Protein AF-U5MQ49-F1 (afdb_monomer_lite)

Structure (mmCIF, N/CA/C/O backbone):
data_AF-U5MQ49-F1
#
_entry.id   AF-U5MQ49-F1
#
loop_
_atom_site.group_PDB
_atom_site.id
_atom_site.type_symbol
_atom_site.label_atom_id
_atom_site.label_alt_id
_atom_site.label_comp_id
_atom_site.label_asym_id
_atom_site.label_entity_id
_atom_site.label_seq_id
_atom_site.pdbx_PDB_ins_code
_atom_site.Cartn_x
_atom_site.Cartn_y
_atom_site.Cartn_z
_atom_site.occupancy
_atom_site.B_iso_or_equiv
_atom_site.auth_seq_id
_atom_site.auth_comp_id
_atom_site.auth_asym_id
_atom_site.auth_atom_id
_atom_site.pdbx_PDB_model_num
ATOM 1 N N . MET A 1 1 ? 4.535 -9.794 14.194 1.00 66.00 1 MET A N 1
ATOM 2 C CA . MET A 1 1 ? 3.608 -9.319 13.144 1.00 66.00 1 MET A CA 1
ATOM 3 C C . MET A 1 1 ? 3.711 -10.267 11.966 1.00 66.00 1 MET A C 1
ATOM 5 O O . MET A 1 1 ? 4.830 -10.554 11.565 1.00 66.00 1 MET A O 1
ATOM 9 N N . GLN A 1 2 ? 2.590 -1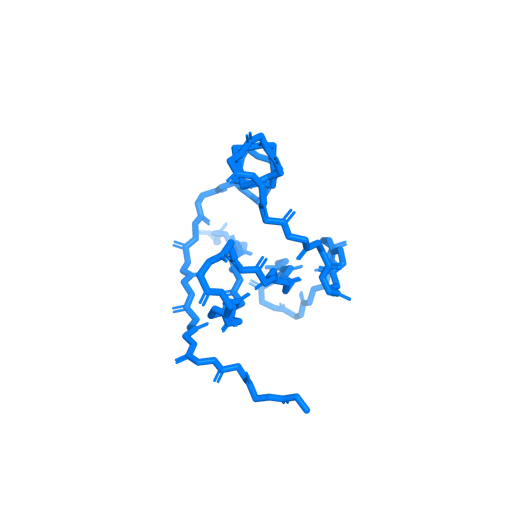0.769 11.454 1.00 82.12 2 GLN A N 1
ATOM 10 C CA . GLN A 1 2 ? 2.566 -11.682 10.310 1.00 82.12 2 GLN A CA 1
ATOM 11 C C . GLN A 1 2 ? 2.069 -10.925 9.077 1.00 82.12 2 GLN A C 1
ATOM 13 O O . GLN A 1 2 ? 1.035 -10.270 9.152 1.00 82.12 2 GLN A O 1
ATOM 18 N N . ILE A 1 3 ? 2.813 -10.992 7.971 1.00 81.62 3 ILE A N 1
ATOM 19 C CA . ILE A 1 3 ? 2.348 -10.502 6.668 1.00 81.62 3 ILE A CA 1
ATOM 20 C C . ILE A 1 3 ? 1.392 -11.556 6.114 1.00 81.62 3 ILE A C 1
ATOM 22 O O . ILE A 1 3 ? 1.742 -12.734 6.040 1.00 81.62 3 ILE A O 1
ATOM 26 N N . ASN A 1 4 ? 0.180 -11.145 5.756 1.00 92.75 4 ASN A N 1
ATOM 27 C CA . ASN A 1 4 ? -0.835 -12.049 5.226 1.00 92.75 4 ASN A CA 1
ATOM 28 C C . ASN A 1 4 ? -0.708 -12.218 3.707 1.00 92.75 4 ASN A C 1
ATOM 30 O O . ASN A 1 4 ? -1.057 -13.274 3.183 1.00 92.75 4 ASN A O 1
ATOM 34 N N . LYS A 1 5 ? -0.239 -11.181 2.997 1.00 93.25 5 LYS A N 1
ATOM 35 C CA . LYS A 1 5 ? -0.171 -11.161 1.531 1.00 93.25 5 LYS A CA 1
ATOM 36 C C . LYS A 1 5 ? 0.930 -10.232 1.015 1.00 93.25 5 LYS A C 1
ATOM 38 O O . LYS A 1 5 ? 1.208 -9.209 1.635 1.00 93.25 5 LYS A O 1
ATOM 43 N N . ILE A 1 6 ? 1.496 -10.577 -0.141 1.00 96.12 6 ILE A N 1
ATOM 44 C CA . ILE A 1 6 ? 2.435 -9.741 -0.898 1.00 96.12 6 ILE A CA 1
ATOM 45 C C . ILE A 1 6 ? 1.784 -9.391 -2.240 1.00 96.12 6 ILE A C 1
ATOM 47 O O . ILE A 1 6 ? 1.271 -10.284 -2.919 1.00 96.12 6 ILE A O 1
ATOM 51 N N . LEU A 1 7 ? 1.785 -8.112 -2.613 1.00 97.25 7 LEU A N 1
ATOM 52 C CA . LEU A 1 7 ? 1.249 -7.606 -3.879 1.00 97.25 7 LEU A CA 1
ATOM 53 C C . LEU A 1 7 ? 2.318 -6.808 -4.629 1.00 97.25 7 LEU A C 1
ATOM 55 O O . LEU A 1 7 ? 3.040 -6.018 -4.028 1.00 97.25 7 LEU A O 1
ATOM 59 N N . THR A 1 8 ? 2.416 -7.005 -5.944 1.00 97.38 8 THR A N 1
ATOM 60 C CA . THR A 1 8 ? 3.243 -6.157 -6.815 1.00 97.38 8 THR A CA 1
ATOM 61 C C . THR A 1 8 ? 2.384 -5.053 -7.417 1.00 97.38 8 THR A C 1
ATOM 63 O O . THR A 1 8 ? 1.269 -5.333 -7.851 1.00 97.38 8 THR A O 1
ATOM 66 N N . VAL A 1 9 ? 2.899 -3.827 -7.437 1.00 97.19 9 VAL A N 1
ATOM 67 C CA . VAL A 1 9 ? 2.234 -2.646 -8.000 1.00 97.19 9 VAL A CA 1
ATOM 68 C C . VAL A 1 9 ? 3.208 -1.822 -8.833 1.00 97.19 9 VAL A C 1
ATOM 70 O O . VAL A 1 9 ? 4.424 -1.938 -8.666 1.00 97.19 9 VAL A O 1
ATOM 73 N N . ASP A 1 10 ? 2.664 -0.970 -9.698 1.00 96.06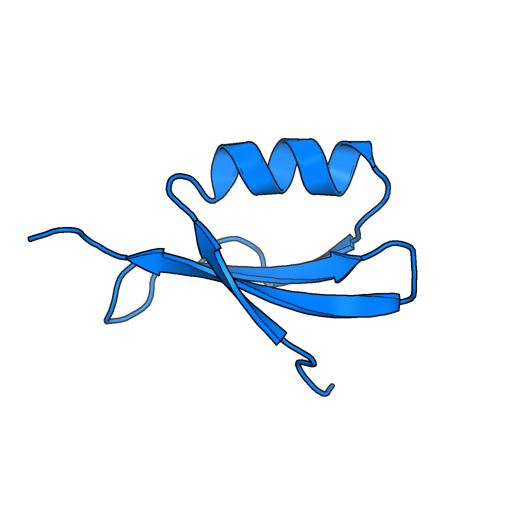 10 ASP A N 1
ATOM 74 C CA . ASP A 1 10 ? 3.457 -0.116 -10.585 1.00 96.06 10 ASP A CA 1
ATOM 75 C C . ASP A 1 10 ? 4.040 1.107 -9.850 1.00 96.06 10 ASP A C 1
ATOM 77 O O . ASP A 1 10 ? 5.178 1.496 -10.107 1.00 96.06 10 ASP A O 1
ATOM 81 N N . SER A 1 11 ? 3.297 1.675 -8.889 1.00 97.12 11 SER A N 1
ATOM 82 C CA . SER A 1 11 ? 3.703 2.847 -8.098 1.00 97.12 11 SER A CA 1
ATOM 83 C C . SER A 1 11 ? 3.305 2.698 -6.629 1.00 97.12 11 SER A C 1
ATOM 85 O O . SER A 1 11 ? 2.121 2.636 -6.295 1.00 97.12 11 SER A O 1
ATOM 87 N N . LEU A 1 12 ? 4.288 2.649 -5.723 1.00 98.25 12 LEU A N 1
ATOM 88 C CA . LEU A 1 12 ? 4.014 2.617 -4.282 1.00 98.25 12 LEU A CA 1
ATOM 89 C C . LEU A 1 12 ? 3.428 3.930 -3.766 1.00 98.25 12 LEU A C 1
ATOM 91 O O . LEU A 1 12 ? 2.604 3.883 -2.860 1.00 98.25 12 LEU A O 1
ATOM 95 N N . GLU A 1 13 ? 3.828 5.072 -4.327 1.00 98.06 13 GLU A N 1
ATOM 96 C CA . GLU A 1 13 ? 3.340 6.387 -3.888 1.00 98.06 13 GLU A CA 1
ATOM 97 C C . GLU A 1 13 ? 1.839 6.543 -4.168 1.00 98.06 13 GLU A C 1
ATOM 99 O O . GLU A 1 13 ? 1.078 6.898 -3.269 1.00 98.06 13 GLU A O 1
ATOM 104 N N . GLU A 1 14 ? 1.385 6.167 -5.370 1.00 98.19 14 GLU A N 1
ATOM 105 C CA . GLU A 1 14 ? -0.043 6.207 -5.728 1.00 98.19 14 GLU A CA 1
ATOM 106 C C . GLU A 1 14 ? -0.870 5.273 -4.836 1.00 98.19 14 GLU A C 1
ATOM 108 O O . GLU A 1 14 ? -1.913 5.654 -4.299 1.00 98.19 14 GLU A O 1
ATOM 113 N N . TYR A 1 15 ? -0.384 4.047 -4.617 1.00 98.12 15 TYR A N 1
ATOM 114 C CA . TYR A 1 15 ? -1.061 3.103 -3.731 1.00 98.12 15 TYR A CA 1
ATOM 115 C C . TYR A 1 15 ? -1.061 3.581 -2.279 1.00 98.12 15 TYR A C 1
ATOM 117 O O . TYR A 1 15 ? -2.066 3.409 -1.593 1.00 98.12 15 TYR A O 1
ATOM 125 N N . LYS A 1 16 ? 0.024 4.190 -1.794 1.00 98.44 16 LYS A N 1
ATOM 126 C CA . LYS A 1 16 ? 0.105 4.740 -0.437 1.00 98.44 16 LYS A CA 1
ATOM 127 C C . LYS A 1 16 ? -0.960 5.813 -0.226 1.00 98.44 16 LYS A C 1
ATOM 129 O O . LYS A 1 16 ? -1.666 5.752 0.780 1.00 98.44 16 LYS A O 1
ATOM 134 N N . GLU A 1 17 ? -1.114 6.741 -1.170 1.00 98.50 17 GLU A N 1
ATOM 135 C CA . GLU A 1 17 ? -2.141 7.787 -1.109 1.00 98.50 17 GLU A CA 1
ATOM 136 C C . GLU A 1 17 ? -3.551 7.184 -1.032 1.00 98.50 17 GLU A C 1
ATOM 138 O O . GLU A 1 17 ? -4.309 7.481 -0.105 1.00 98.50 17 GLU A O 1
ATOM 143 N N . VAL A 1 18 ? -3.885 6.269 -1.949 1.00 98.19 18 VAL A N 1
ATOM 144 C CA . VAL A 1 18 ? -5.198 5.606 -1.968 1.00 98.19 18 VAL A CA 1
ATOM 145 C C . VAL A 1 18 ? -5.447 4.831 -0.673 1.00 98.19 18 VAL A C 1
ATOM 147 O O . VAL A 1 18 ? -6.523 4.945 -0.086 1.00 98.19 18 VAL A O 1
ATOM 150 N N . LEU A 1 19 ? -4.461 4.066 -0.196 1.00 98.19 19 LEU A N 1
ATOM 151 C CA . LEU A 1 19 ? -4.581 3.239 1.006 1.00 98.19 19 LEU A CA 1
ATOM 152 C C . LEU A 1 19 ? -4.804 4.088 2.262 1.00 98.19 19 LEU A C 1
ATOM 154 O O . LEU A 1 19 ? -5.669 3.754 3.075 1.00 98.19 19 LEU A O 1
ATOM 158 N N . LEU A 1 20 ? -4.076 5.196 2.417 1.00 98.12 20 LEU A N 1
ATOM 159 C CA . LEU A 1 20 ? -4.279 6.112 3.541 1.00 98.12 20 LEU A CA 1
ATOM 160 C C . LEU A 1 20 ? -5.657 6.781 3.470 1.00 98.12 20 LEU A C 1
ATOM 162 O O . LEU A 1 20 ? -6.354 6.833 4.485 1.00 98.12 20 LEU A O 1
ATOM 166 N N . ASN A 1 21 ? -6.098 7.188 2.275 1.00 98.50 21 ASN A N 1
ATOM 167 C CA . ASN A 1 21 ? -7.420 7.786 2.064 1.00 98.50 21 ASN A CA 1
ATOM 168 C C . ASN A 1 21 ? -8.577 6.835 2.423 1.00 98.50 21 ASN A C 1
ATOM 170 O O . ASN A 1 21 ? -9.623 7.292 2.884 1.00 98.50 21 ASN A O 1
ATOM 174 N N . ILE A 1 22 ? -8.400 5.515 2.279 1.00 97.56 22 ILE A N 1
ATOM 175 C CA . ILE A 1 22 ? -9.412 4.511 2.669 1.00 97.56 22 ILE A CA 1
ATOM 176 C C . ILE A 1 22 ? -9.246 3.980 4.106 1.00 97.56 22 ILE A C 1
ATOM 178 O O . ILE A 1 22 ? -9.952 3.052 4.517 1.00 97.56 22 ILE A O 1
ATOM 182 N N . GLY A 1 23 ? -8.354 4.581 4.898 1.00 98.19 23 GLY A N 1
ATOM 183 C CA . GLY A 1 23 ? -8.195 4.298 6.326 1.00 98.19 23 GLY A CA 1
ATOM 184 C C . GLY A 1 23 ? -7.207 3.183 6.661 1.00 98.19 23 GLY A C 1
ATOM 185 O O . GLY A 1 23 ? -7.326 2.565 7.721 1.00 98.19 23 GLY A O 1
ATOM 186 N N . ALA A 1 24 ? -6.253 2.893 5.778 1.00 98.31 24 ALA A N 1
ATOM 187 C CA . ALA A 1 24 ? -5.127 2.037 6.118 1.00 98.31 24 ALA A CA 1
ATOM 188 C C . ALA A 1 24 ? -4.120 2.764 7.029 1.00 98.31 24 ALA A C 1
ATOM 190 O O . ALA A 1 24 ? -4.106 3.988 7.139 1.00 98.31 24 ALA A O 1
ATOM 191 N N . THR A 1 25 ? -3.254 2.005 7.695 1.00 98.31 25 THR A N 1
ATOM 192 C CA . THR A 1 25 ? -2.174 2.538 8.536 1.00 98.31 25 THR A CA 1
ATOM 193 C C . THR A 1 25 ? -0.829 2.011 8.060 1.00 98.31 25 THR A C 1
ATOM 195 O O . THR A 1 25 ? -0.670 0.809 7.828 1.00 98.31 25 THR A O 1
ATOM 198 N N . MET A 1 26 ? 0.159 2.899 7.955 1.00 98.06 26 MET A N 1
ATOM 199 C CA . MET A 1 26 ? 1.527 2.514 7.620 1.00 98.06 26 MET A CA 1
ATOM 200 C C . MET A 1 26 ? 2.164 1.778 8.797 1.00 98.06 26 MET A C 1
ATOM 202 O O . MET A 1 26 ? 2.236 2.306 9.904 1.00 98.06 26 MET A O 1
ATOM 206 N N . ILE A 1 27 ? 2.644 0.560 8.550 1.00 98.12 27 ILE A N 1
ATOM 207 C CA . ILE A 1 27 ? 3.489 -0.166 9.502 1.00 98.12 27 ILE A CA 1
ATOM 208 C C . ILE A 1 27 ? 4.965 0.077 9.186 1.00 98.12 27 ILE A C 1
ATOM 210 O O . ILE A 1 27 ? 5.775 0.276 10.088 1.00 98.12 27 ILE A O 1
ATOM 214 N N . LYS A 1 28 ? 5.310 0.058 7.897 1.00 97.94 28 LYS A N 1
ATOM 215 C CA . LYS A 1 28 ? 6.615 0.469 7.382 1.00 97.94 28 LYS A CA 1
ATOM 216 C C . LYS A 1 28 ? 6.384 1.313 6.146 1.00 97.94 28 LYS A C 1
ATOM 218 O O . LYS A 1 28 ? 5.680 0.867 5.239 1.00 97.94 28 LYS A O 1
ATOM 223 N N . ASP A 1 29 ? 6.958 2.507 6.139 1.00 98.38 29 ASP A N 1
ATOM 224 C CA . ASP A 1 29 ? 6.895 3.384 4.977 1.00 98.38 29 ASP A CA 1
ATOM 225 C C . ASP A 1 29 ? 7.707 2.810 3.798 1.00 98.38 29 ASP A C 1
ATOM 227 O O . ASP A 1 29 ? 8.375 1.777 3.931 1.00 98.38 29 ASP A O 1
ATOM 231 N N . ILE A 1 30 ? 7.613 3.463 2.643 1.00 98.31 30 ILE A N 1
ATOM 232 C CA . ILE A 1 30 ? 8.328 3.120 1.419 1.00 98.31 30 ILE A CA 1
ATOM 233 C C 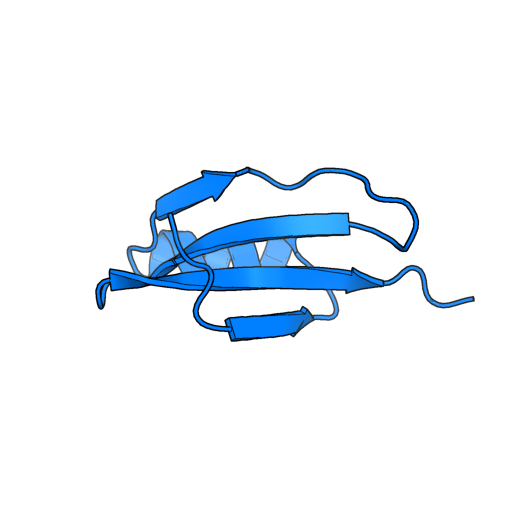. ILE A 1 30 ? 9.833 3.105 1.698 1.00 98.31 30 ILE A C 1
ATOM 235 O O . ILE A 1 30 ? 10.413 4.079 2.177 1.00 98.31 30 ILE A O 1
ATOM 239 N N . GLN A 1 31 ? 10.473 1.980 1.390 1.00 98.06 31 GLN A N 1
ATOM 240 C CA . GLN A 1 31 ? 11.897 1.756 1.626 1.00 98.06 31 GLN A CA 1
ATOM 241 C C . GLN A 1 31 ? 12.537 1.033 0.436 1.00 98.06 31 GLN A C 1
ATOM 243 O O . GLN A 1 31 ? 11.917 0.184 -0.212 1.00 98.06 31 GLN A O 1
ATOM 248 N N . LYS A 1 32 ? 13.790 1.393 0.127 1.00 97.38 32 LYS A N 1
ATOM 249 C CA . LYS A 1 32 ? 14.562 0.755 -0.946 1.00 97.38 32 LYS A CA 1
ATOM 250 C C . LYS A 1 32 ? 14.967 -0.649 -0.511 1.00 97.38 32 LYS A C 1
ATOM 252 O O . LYS A 1 32 ? 15.469 -0.838 0.595 1.00 97.38 32 LYS A O 1
ATOM 257 N N . VAL A 1 33 ? 14.812 -1.617 -1.407 1.00 95.62 33 VAL A N 1
ATOM 258 C CA . VAL A 1 33 ? 15.260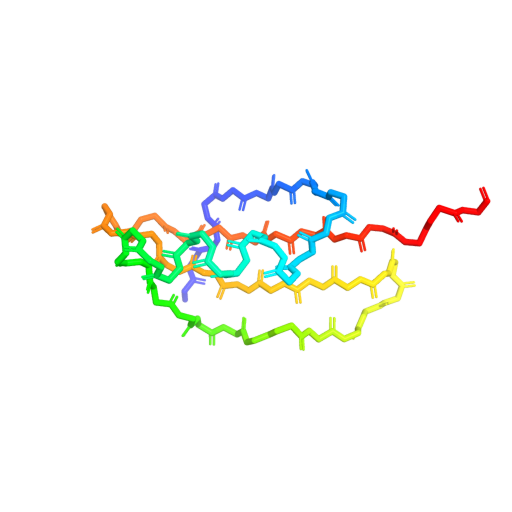 -3.003 -1.223 1.00 95.62 33 VAL A CA 1
ATOM 259 C C . VAL A 1 33 ? 16.027 -3.484 -2.456 1.00 95.62 33 VAL A C 1
ATOM 261 O O . VAL A 1 33 ? 16.026 -2.824 -3.496 1.00 95.62 33 VAL A O 1
ATOM 264 N N . ALA A 1 34 ? 16.683 -4.644 -2.358 1.00 94.75 34 ALA A N 1
ATOM 265 C CA . ALA A 1 34 ? 17.525 -5.180 -3.433 1.00 94.75 34 ALA A CA 1
ATOM 266 C C . ALA A 1 34 ? 16.791 -5.309 -4.783 1.00 94.75 34 ALA A C 1
ATOM 268 O O . ALA A 1 34 ? 17.382 -5.074 -5.830 1.00 94.75 34 ALA A O 1
ATOM 269 N N . THR A 1 35 ? 15.498 -5.639 -4.760 1.00 92.44 35 THR A N 1
ATOM 270 C CA . THR A 1 35 ? 14.678 -5.892 -5.957 1.00 92.44 35 THR A CA 1
ATOM 271 C C . THR A 1 35 ? 13.815 -4.701 -6.390 1.00 92.44 35 THR A C 1
ATOM 273 O O . THR A 1 35 ? 13.011 -4.834 -7.312 1.00 92.44 35 THR A O 1
ATOM 276 N N . GLY A 1 36 ? 13.953 -3.540 -5.741 1.00 96.38 36 GLY A N 1
ATOM 277 C CA . GLY A 1 36 ? 13.116 -2.371 -6.005 1.00 96.38 36 GLY A CA 1
ATOM 278 C C . GLY A 1 36 ? 12.790 -1.595 -4.737 1.00 96.38 36 GLY A C 1
ATOM 279 O O . GLY A 1 36 ? 13.692 -1.077 -4.078 1.00 96.38 36 GLY A O 1
ATOM 280 N N . TRP A 1 37 ? 11.507 -1.500 -4.414 1.00 98.25 37 TRP A N 1
ATOM 281 C CA . TRP A 1 37 ? 10.978 -0.813 -3.239 1.00 98.25 37 TRP A CA 1
ATOM 282 C C . TRP A 1 37 ? 9.844 -1.629 -2.620 1.00 98.25 37 TRP A C 1
ATOM 284 O O . TRP A 1 37 ? 9.146 -2.356 -3.330 1.00 98.25 37 TRP A O 1
ATOM 294 N N . ASN A 1 38 ? 9.626 -1.493 -1.314 1.00 98.38 38 ASN A N 1
ATOM 295 C CA . ASN A 1 38 ? 8.434 -2.030 -0.660 1.00 98.38 38 ASN A CA 1
ATOM 296 C C . ASN A 1 38 ? 7.870 -1.077 0.403 1.00 98.38 38 ASN A C 1
ATOM 298 O O . ASN A 1 38 ? 8.546 -0.159 0.858 1.00 98.38 38 ASN A O 1
ATOM 302 N N . MET A 1 39 ? 6.626 -1.319 0.811 1.00 98.44 39 MET A N 1
ATOM 303 C CA . MET A 1 39 ? 6.011 -0.753 2.015 1.00 98.44 39 MET A CA 1
ATOM 304 C C . MET A 1 39 ? 5.155 -1.818 2.704 1.00 98.44 39 MET A C 1
ATOM 306 O O . MET A 1 39 ? 4.686 -2.764 2.067 1.00 98.44 39 MET A O 1
ATOM 310 N N . THR A 1 40 ? 4.926 -1.676 4.009 1.00 98.50 40 THR A N 1
ATOM 311 C CA . T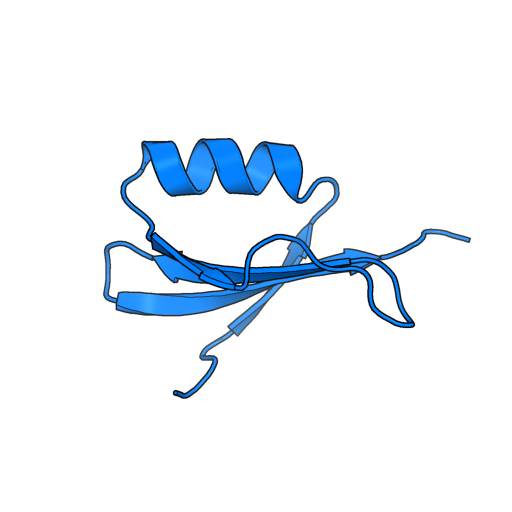HR A 1 40 ? 4.036 -2.571 4.762 1.00 98.50 40 THR A CA 1
ATOM 312 C C . THR A 1 40 ? 2.877 -1.778 5.335 1.00 98.50 40 THR A C 1
ATOM 314 O O . THR A 1 40 ? 3.076 -0.831 6.098 1.00 98.50 40 THR A O 1
ATOM 317 N N . VAL A 1 41 ? 1.663 -2.204 5.005 1.00 98.31 41 VAL A N 1
ATOM 318 C CA . VAL A 1 41 ? 0.428 -1.492 5.328 1.00 98.31 41 VAL A CA 1
ATOM 319 C C . VAL A 1 41 ? -0.516 -2.424 6.078 1.00 98.31 41 VAL A C 1
ATOM 321 O O . VAL A 1 41 ? -0.670 -3.589 5.712 1.00 98.31 41 VAL A O 1
ATOM 324 N N . LYS A 1 42 ? -1.172 -1.914 7.123 1.00 98.31 42 LYS A N 1
ATOM 325 C CA . LYS A 1 42 ? -2.335 -2.557 7.738 1.00 98.31 42 LYS A CA 1
ATOM 326 C C . LYS A 1 42 ? -3.595 -1.948 7.136 1.00 98.31 42 LYS A C 1
ATOM 328 O O . LYS A 1 42 ? -3.857 -0.764 7.330 1.00 98.31 42 LYS A O 1
ATOM 333 N N . HIS A 1 43 ? -4.360 -2.744 6.403 1.00 97.50 43 HIS A N 1
ATOM 334 C CA . HIS A 1 43 ? -5.655 -2.345 5.863 1.00 97.50 43 HIS A CA 1
ATOM 335 C C . HIS A 1 43 ? -6.670 -2.108 6.995 1.00 97.50 43 HIS A C 1
ATOM 337 O O . HIS A 1 43 ? -6.498 -2.586 8.120 1.00 97.50 43 HIS A O 1
ATOM 343 N N . LYS A 1 44 ? -7.753 -1.381 6.692 1.00 97.12 44 LYS A N 1
ATOM 344 C CA . LYS A 1 44 ? -8.823 -1.055 7.653 1.00 97.12 44 LYS A CA 1
ATOM 345 C C . LYS A 1 44 ? -9.480 -2.297 8.273 1.00 97.12 44 LYS A C 1
ATOM 347 O O . LYS A 1 44 ? -9.891 -2.261 9.429 1.00 97.12 44 LYS A O 1
ATOM 352 N N . ASP A 1 45 ? -9.555 -3.391 7.520 1.00 96.44 45 ASP A N 1
ATOM 353 C CA . ASP A 1 45 ? -10.064 -4.697 7.964 1.00 96.44 45 ASP A CA 1
ATOM 354 C C . ASP A 1 45 ? -9.079 -5.478 8.859 1.00 96.44 45 ASP A C 1
ATOM 356 O O . ASP A 1 45 ? -9.411 -6.538 9.385 1.00 96.44 45 ASP A O 1
ATOM 360 N N . GLY A 1 46 ? -7.874 -4.945 9.069 1.00 96.31 46 GLY A N 1
ATOM 361 C CA . GLY A 1 46 ? -6.836 -5.529 9.905 1.00 96.31 46 GLY A CA 1
ATOM 362 C C . GLY A 1 46 ? -5.813 -6.388 9.166 1.00 96.31 46 GLY A C 1
ATOM 363 O O . GLY A 1 46 ? -4.826 -6.775 9.797 1.00 96.31 46 GLY A O 1
ATOM 364 N N . ILE A 1 47 ? -5.992 -6.649 7.866 1.00 97.00 47 ILE A N 1
ATOM 365 C CA . ILE A 1 47 ? -5.052 -7.442 7.064 1.00 97.00 47 ILE A CA 1
ATOM 366 C C . ILE A 1 47 ? -3.741 -6.671 6.883 1.00 97.00 47 ILE A C 1
ATOM 368 O O . ILE A 1 47 ? -3.742 -5.484 6.556 1.00 97.00 47 ILE A O 1
ATOM 372 N N . VAL A 1 48 ? -2.607 -7.350 7.066 1.00 98.25 48 VAL A N 1
ATOM 373 C CA . VAL A 1 48 ? -1.276 -6.777 6.832 1.00 98.25 48 VAL A CA 1
ATOM 374 C C . VAL A 1 48 ? -0.753 -7.224 5.472 1.00 98.25 48 VAL A C 1
ATOM 376 O O . VAL A 1 48 ? -0.580 -8.421 5.224 1.00 98.25 48 VAL A O 1
ATOM 379 N N . VAL A 1 49 ? -0.480 -6.256 4.602 1.00 98.25 49 VAL A N 1
ATOM 380 C CA . VAL A 1 49 ? -0.025 -6.475 3.226 1.00 98.25 49 VAL A CA 1
ATOM 381 C C . VAL A 1 49 ? 1.327 -5.807 3.010 1.00 98.25 49 VAL A C 1
ATOM 383 O O . VAL A 1 49 ? 1.556 -4.673 3.436 1.00 98.25 49 VAL A O 1
ATOM 386 N N . GLU A 1 50 ? 2.222 -6.516 2.332 1.00 98.19 50 GLU A N 1
ATOM 387 C CA . GLU A 1 50 ? 3.439 -5.945 1.767 1.00 98.19 50 GLU A CA 1
ATOM 388 C C . GLU A 1 50 ? 3.207 -5.600 0.294 1.00 98.19 50 GLU A C 1
ATOM 390 O O . GLU A 1 50 ? 2.874 -6.469 -0.514 1.00 98.19 50 GLU A O 1
ATOM 395 N N . TYR A 1 51 ? 3.372 -4.326 -0.046 1.00 98.19 51 TYR A N 1
ATOM 396 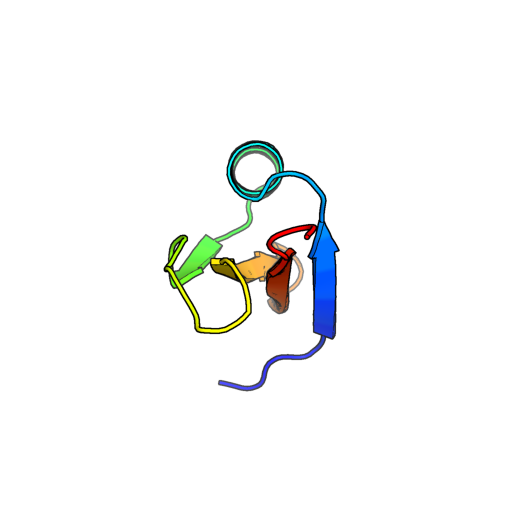C CA . TYR A 1 51 ? 3.328 -3.843 -1.423 1.00 98.19 51 TYR A CA 1
ATOM 397 C C . TYR A 1 51 ? 4.754 -3.704 -1.936 1.00 98.19 51 TYR A C 1
ATOM 399 O O . TYR A 1 51 ? 5.599 -3.142 -1.243 1.00 98.19 51 TYR A O 1
ATOM 407 N N . VAL A 1 52 ? 5.016 -4.205 -3.140 1.00 98.06 52 VAL A N 1
ATOM 408 C CA . VAL A 1 52 ? 6.337 -4.221 -3.775 1.00 98.06 52 VAL A CA 1
ATOM 409 C C . VAL A 1 52 ? 6.250 -3.554 -5.142 1.00 98.06 52 VAL A C 1
ATOM 411 O O . VAL A 1 52 ? 5.400 -3.912 -5.950 1.00 98.06 52 VAL A O 1
ATOM 414 N N . GLN A 1 53 ? 7.174 -2.647 -5.433 1.00 97.94 53 GLN A N 1
ATOM 415 C CA . GLN A 1 53 ? 7.405 -2.110 -6.772 1.00 97.94 53 GLN A CA 1
ATOM 416 C C . GLN A 1 53 ? 8.789 -2.566 -7.224 1.00 97.94 53 GLN A C 1
ATOM 418 O O . GLN A 1 53 ? 9.789 -2.283 -6.560 1.00 97.94 53 GLN A O 1
ATOM 423 N N . ARG A 1 54 ? 8.852 -3.324 -8.322 1.00 94.88 54 ARG A N 1
ATOM 424 C CA . ARG A 1 54 ? 10.118 -3.855 -8.847 1.00 94.88 54 ARG A CA 1
ATOM 425 C C . ARG A 1 54 ? 10.813 -2.806 -9.710 1.00 94.88 54 ARG A C 1
ATOM 427 O O . ARG A 1 54 ? 10.142 -2.036 -10.390 1.00 94.88 54 ARG A O 1
ATOM 434 N N . ASN A 1 55 ? 12.146 -2.800 -9.711 1.00 82.69 55 ASN A N 1
ATOM 435 C CA . ASN A 1 55 ? 12.857 -2.155 -10.813 1.00 82.69 55 ASN A CA 1
ATOM 436 C C . ASN A 1 55 ? 12.580 -3.019 -12.052 1.00 82.69 55 ASN A C 1
ATOM 438 O O . ASN A 1 55 ? 12.816 -4.227 -12.010 1.00 82.69 55 ASN A O 1
ATOM 442 N N . VAL A 1 56 ? 11.992 -2.437 -13.091 1.00 69.38 56 VAL A N 1
ATOM 443 C CA . VAL A 1 56 ? 11.876 -3.114 -14.383 1.00 69.38 56 VAL A CA 1
ATOM 444 C C . VAL A 1 56 ? 13.198 -2.847 -15.097 1.00 69.38 56 VAL A C 1
ATOM 446 O O . VAL A 1 56 ? 13.538 -1.678 -15.283 1.00 69.38 56 VAL A O 1
ATOM 449 N N . ASP A 1 57 ? 13.960 -3.904 -15.375 1.00 57.06 57 ASP A N 1
ATOM 450 C CA . ASP A 1 57 ? 15.141 -3.837 -16.247 1.00 57.06 57 ASP A CA 1
ATOM 451 C C . ASP A 1 57 ? 14.720 -3.628 -17.711 1.00 57.06 57 ASP A C 1
ATOM 453 O O . ASP A 1 57 ? 13.674 -4.199 -18.113 1.00 57.06 57 ASP A O 1
#

Foldseek 3Di:
DDAPEEEEDADPVVVVVVQVVQPKDWPADWDADPFGIWTWIQGPVRHIYIYDYGDDD

Sequence (57 aa):
MQINKILTVDSLEEYKEVLLNIGATMIKDIQKVATGWNMTVKHKDGIVVEYVQRNVD

pLDDT: mean 94.82, std 8.19, range [57.06, 98.5]

Secondary structure (DSSP, 8-state):
----EEEE-S-HHHHHHHHHHTT-EEEEEEEEETTEEEEEEE-TTS-EEEEEEEPP-

InterPro domains:
  IPR029068 Glyoxalase/Bleomycin resistance protein/Dihydroxybiphenyl dioxygenase [G3DSA:3.10.180.10] (1-57)

Organism: NCBI:txid1345695

Radius of gyration: 10.81 Å; chains: 1; bounding box: 28×20×29 Å